Protein AF-A0A1E7L361-F1 (afdb_monomer)

Radius of gyration: 30.12 Å; Cα contacts (8 Å, |Δi|>4): 78; chains: 1; bounding box: 61×19×91 Å

Organism: NCBI:txid518642

Sequence (105 aa):
MSRTDKTKPLWVRCAEHEHRAVHDHRRGPCDLPPRPPRKDTGTRCRWEYTWFGTRCCSGPNGRAAKKEWGEMNRARNRRDRYAARRAARRAALRAARSADREDID

Structure (mmCIF, N/CA/C/O backbone):
data_AF-A0A1E7L361-F1
#
_entry.id   AF-A0A1E7L361-F1
#
loop_
_atom_site.group_PDB
_atom_site.id
_atom_site.type_symbol
_atom_site.label_atom_id
_atom_site.label_alt_id
_atom_site.label_comp_id
_atom_site.label_asym_id
_atom_site.label_entity_id
_atom_site.label_seq_id
_atom_site.pdbx_PDB_ins_code
_atom_site.Cartn_x
_atom_site.Cartn_y
_atom_site.Cartn_z
_atom_site.occupancy
_atom_site.B_iso_or_equiv
_atom_site.auth_seq_id
_atom_site.auth_comp_id
_atom_site.auth_asym_id
_atom_site.auth_atom_id
_atom_site.pdbx_PDB_model_num
ATOM 1 N N . MET A 1 1 ? -2.186 2.640 1.670 1.00 52.19 1 MET A N 1
ATOM 2 C CA . MET A 1 1 ? -3.249 3.659 1.654 1.00 52.19 1 MET A CA 1
ATOM 3 C C . MET A 1 1 ? -2.994 4.625 0.514 1.00 52.19 1 MET A C 1
ATOM 5 O O . MET A 1 1 ? -1.860 5.090 0.336 1.00 52.19 1 MET A O 1
ATOM 9 N N . SER A 1 2 ? -4.015 4.870 -0.307 1.00 50.72 2 SER A N 1
ATOM 10 C CA . SER A 1 2 ? -4.063 6.084 -1.125 1.00 50.72 2 SER A CA 1
ATOM 11 C C . SER A 1 2 ? -4.098 7.316 -0.200 1.00 50.72 2 SER A C 1
ATOM 13 O O . SER A 1 2 ? -4.340 7.170 1.000 1.00 50.72 2 SER A O 1
ATOM 15 N N . ARG A 1 3 ? -3.816 8.528 -0.706 1.00 51.84 3 ARG A N 1
ATOM 16 C CA . ARG A 1 3 ? -4.019 9.748 0.108 1.00 51.84 3 ARG A CA 1
ATOM 17 C C . ARG A 1 3 ? -5.482 9.850 0.567 1.00 51.84 3 ARG A C 1
ATOM 19 O O . ARG A 1 3 ? -5.721 10.293 1.682 1.00 51.84 3 ARG A O 1
ATOM 26 N N . THR A 1 4 ? -6.409 9.342 -0.245 1.00 60.53 4 THR A N 1
ATOM 27 C CA . THR A 1 4 ? -7.857 9.348 -0.019 1.00 60.53 4 THR A CA 1
ATOM 28 C C . THR A 1 4 ? -8.304 8.388 1.085 1.00 60.53 4 THR A C 1
ATOM 30 O O . THR A 1 4 ? -9.186 8.723 1.864 1.00 60.53 4 THR A O 1
ATOM 33 N N . ASP A 1 5 ? -7.663 7.223 1.235 1.00 63.56 5 ASP A N 1
ATOM 34 C CA . ASP A 1 5 ? -8.065 6.258 2.274 1.00 63.56 5 ASP A CA 1
ATOM 35 C C . ASP A 1 5 ? -7.736 6.743 3.693 1.00 63.56 5 ASP A C 1
ATOM 37 O O . ASP A 1 5 ? -8.361 6.307 4.656 1.00 63.56 5 ASP A O 1
ATOM 41 N N . LYS A 1 6 ? -6.753 7.647 3.849 1.00 60.09 6 LYS A N 1
ATOM 42 C CA . LYS A 1 6 ? -6.365 8.186 5.168 1.00 60.09 6 LYS A CA 1
ATOM 43 C C . LYS A 1 6 ? -7.381 9.186 5.703 1.00 60.09 6 LYS A C 1
ATOM 45 O O . LYS A 1 6 ? -7.520 9.311 6.915 1.00 60.09 6 LYS A O 1
ATOM 50 N N . THR A 1 7 ? -8.086 9.867 4.809 1.00 72.38 7 THR A N 1
ATOM 51 C CA . THR A 1 7 ? -9.076 10.888 5.156 1.00 72.38 7 THR A CA 1
ATOM 52 C C . THR A 1 7 ? -10.493 10.330 5.253 1.00 72.38 7 THR A C 1
ATOM 54 O O . THR A 1 7 ? -11.403 11.068 5.614 1.00 72.38 7 THR A O 1
ATOM 57 N N . LYS A 1 8 ? -10.706 9.038 4.959 1.00 73.38 8 LYS A N 1
ATOM 58 C CA . LYS A 1 8 ? -12.019 8.403 5.112 1.00 73.38 8 LYS A CA 1
ATOM 59 C C . LYS A 1 8 ? -12.473 8.448 6.581 1.00 73.38 8 LYS A C 1
ATOM 61 O O . LYS A 1 8 ? -11.694 8.082 7.476 1.00 73.38 8 LYS A O 1
ATOM 66 N N . PRO A 1 9 ? -13.734 8.826 6.856 1.00 79.88 9 PRO A N 1
ATOM 67 C CA . PRO A 1 9 ? -14.320 8.683 8.184 1.00 79.88 9 PRO A CA 1
ATOM 68 C C . PRO A 1 9 ? -14.170 7.249 8.710 1.00 79.88 9 PRO A C 1
ATOM 70 O O . PRO A 1 9 ? -14.163 6.294 7.932 1.00 79.88 9 PRO A O 1
ATOM 73 N N . LEU A 1 10 ? -14.038 7.087 10.029 1.00 74.50 10 LEU A N 1
ATOM 74 C CA . LEU A 1 10 ? -13.827 5.777 10.660 1.00 74.50 10 LEU A CA 1
ATOM 75 C C . LEU A 1 10 ? -14.905 4.760 10.261 1.00 74.50 10 LEU A C 1
ATOM 77 O O . LEU A 1 10 ? -14.567 3.638 9.912 1.00 74.50 10 LEU A O 1
ATOM 81 N N . TRP A 1 11 ? -16.176 5.168 10.222 1.00 79.94 11 TRP A N 1
ATOM 82 C CA . TRP A 1 11 ? -17.281 4.285 9.839 1.00 79.94 11 TRP A CA 1
ATOM 83 C C . TRP A 1 11 ? -17.149 3.731 8.411 1.00 79.94 11 TRP A C 1
ATOM 85 O O . TRP A 1 11 ? -17.496 2.579 8.181 1.00 79.94 11 TRP A O 1
ATOM 95 N N . VAL A 1 12 ? -16.602 4.516 7.470 1.00 81.88 12 VAL A N 1
ATOM 96 C CA . VAL A 1 12 ? -16.330 4.056 6.096 1.00 81.88 12 VAL A CA 1
ATOM 97 C C . VAL A 1 12 ? -15.215 3.019 6.116 1.00 81.88 12 VAL A C 1
ATOM 99 O O . VAL A 1 12 ? -15.346 1.960 5.517 1.00 81.88 12 VAL A O 1
ATOM 102 N N . ARG A 1 13 ? -14.142 3.282 6.870 1.00 76.62 13 ARG A N 1
ATOM 103 C CA . ARG A 1 13 ? -13.021 2.341 7.012 1.00 76.62 13 ARG A CA 1
ATOM 104 C C . ARG A 1 13 ? -13.452 1.026 7.661 1.00 76.62 13 ARG A C 1
ATOM 106 O O . ARG A 1 13 ? -13.027 -0.025 7.208 1.00 76.62 13 ARG A O 1
ATOM 113 N N . CYS A 1 14 ? -14.304 1.081 8.680 1.00 77.81 14 CYS A N 1
ATOM 114 C CA . CYS A 1 14 ? -14.845 -0.111 9.328 1.00 77.81 14 CYS A CA 1
ATOM 115 C C . CYS A 1 14 ? -15.871 -0.860 8.461 1.00 77.81 14 CYS A C 1
ATOM 117 O O . CYS A 1 14 ? -16.084 -2.043 8.684 1.00 77.81 14 CYS A O 1
ATOM 119 N N . ALA A 1 15 ? -16.529 -0.199 7.504 1.00 80.50 15 ALA A N 1
ATOM 120 C CA . ALA A 1 15 ? -17.434 -0.861 6.562 1.00 80.50 15 ALA A CA 1
ATOM 121 C C . ALA A 1 15 ? -16.675 -1.543 5.413 1.00 80.50 15 ALA A C 1
ATOM 123 O O . ALA A 1 15 ? -17.062 -2.617 4.968 1.00 80.50 15 ALA A O 1
ATOM 124 N N . GLU A 1 16 ? -15.593 -0.924 4.934 1.00 78.19 16 GLU A N 1
ATOM 125 C CA . GLU A 1 16 ? -14.763 -1.453 3.843 1.00 78.19 16 GLU A CA 1
ATOM 126 C C . GLU A 1 16 ? -13.787 -2.548 4.302 1.00 78.19 16 GLU A C 1
ATOM 128 O O . GLU A 1 16 ? -13.227 -3.267 3.471 1.00 78.19 16 GLU A O 1
ATOM 133 N N . HIS A 1 17 ? -13.539 -2.662 5.608 1.00 72.75 17 HIS A N 1
ATOM 134 C CA . HIS A 1 17 ? -12.511 -3.534 6.161 1.00 72.75 17 HIS A CA 1
ATOM 135 C C . HIS A 1 17 ? -12.927 -4.172 7.485 1.00 72.75 17 HIS A C 1
ATOM 137 O O . HIS A 1 17 ? -13.841 -3.711 8.164 1.00 72.75 17 HIS A O 1
ATOM 143 N N . GLU A 1 18 ? -12.179 -5.194 7.899 1.00 71.44 18 GLU A N 1
ATOM 144 C CA . GLU A 1 18 ? -12.330 -5.795 9.220 1.00 71.44 18 GLU A CA 1
ATOM 145 C C . GLU A 1 18 ? -12.068 -4.763 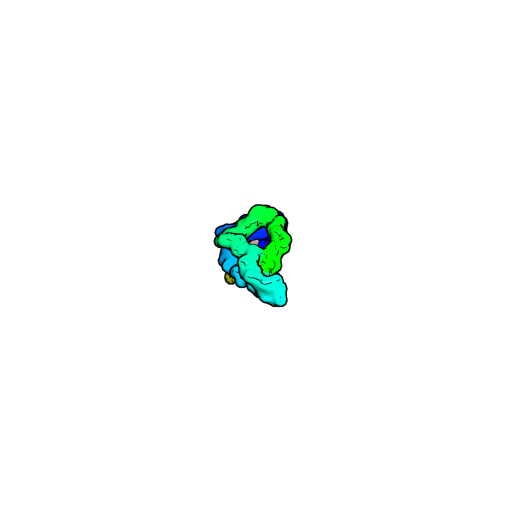10.322 1.00 71.44 18 GLU A C 1
ATOM 147 O O . GLU A 1 18 ? -10.994 -4.160 10.433 1.00 71.44 18 GLU A O 1
ATOM 152 N N . HIS A 1 19 ? -13.097 -4.558 11.132 1.00 79.25 19 HIS A N 1
ATOM 153 C CA . HIS A 1 19 ? -13.081 -3.738 12.326 1.00 79.25 19 HIS A CA 1
ATOM 154 C C . HIS A 1 19 ? -13.087 -4.643 13.554 1.00 79.25 19 HIS A C 1
ATOM 156 O O . HIS A 1 19 ? -13.614 -5.754 13.517 1.00 79.25 19 HIS A O 1
ATOM 162 N N . ARG A 1 20 ? -12.528 -4.156 14.662 1.00 85.31 20 ARG A N 1
ATOM 163 C CA . ARG A 1 20 ? -12.567 -4.864 15.943 1.00 85.31 20 ARG A CA 1
ATOM 164 C C . ARG A 1 20 ? -13.216 -4.018 17.026 1.00 85.31 20 ARG A C 1
ATOM 166 O O . ARG A 1 20 ? -13.049 -2.797 17.069 1.00 85.31 20 ARG A O 1
ATOM 173 N N . ALA A 1 21 ? -13.934 -4.687 17.915 1.00 89.62 21 ALA A N 1
ATOM 174 C CA . ALA A 1 21 ? -14.432 -4.088 19.138 1.00 89.62 21 ALA A CA 1
ATOM 175 C C . ALA A 1 21 ? -13.273 -3.897 20.126 1.00 89.62 21 ALA A C 1
ATOM 177 O O . ALA A 1 21 ? -12.481 -4.813 20.352 1.00 89.62 21 ALA A O 1
ATOM 178 N N . VAL A 1 22 ? -13.166 -2.704 20.708 1.00 88.56 22 VAL A N 1
ATOM 179 C CA . VAL A 1 22 ? -12.224 -2.399 21.788 1.00 88.56 22 VAL A CA 1
ATOM 180 C C . VAL A 1 22 ? -13.014 -1.978 23.008 1.00 88.56 22 VAL A C 1
ATOM 182 O O . VAL A 1 22 ? -13.782 -1.018 22.964 1.00 88.56 22 VAL A O 1
ATOM 185 N N . HIS A 1 23 ? -12.814 -2.715 24.093 1.00 92.81 23 HIS A N 1
ATOM 18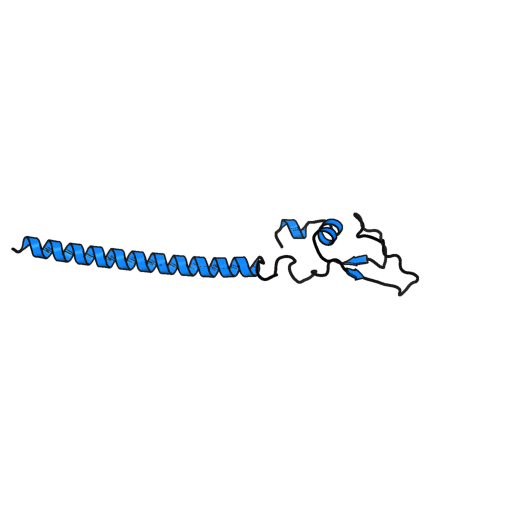6 C CA . HIS A 1 23 ? -13.586 -2.590 25.318 1.00 92.81 23 HIS A CA 1
ATOM 187 C C . HIS A 1 23 ? -12.765 -1.916 26.417 1.00 92.81 23 HIS A C 1
ATOM 189 O O . HIS A 1 23 ? -11.634 -2.317 26.686 1.00 92.81 23 HIS A O 1
ATOM 195 N N . ASP A 1 24 ? -13.357 -0.919 27.076 1.00 91.25 24 ASP A N 1
ATOM 196 C CA . ASP A 1 24 ? -12.827 -0.317 28.301 1.00 91.25 24 ASP A CA 1
ATOM 197 C C . ASP A 1 24 ? -13.917 -0.316 29.379 1.00 91.25 24 ASP A C 1
ATOM 199 O O . ASP A 1 24 ? -14.765 0.573 29.444 1.00 91.25 24 ASP A O 1
ATOM 203 N N . HIS A 1 25 ? -13.894 -1.352 30.222 1.00 95.25 25 HIS A N 1
ATOM 204 C CA . HIS A 1 25 ? -14.877 -1.573 31.290 1.00 95.25 25 HIS A CA 1
ATOM 205 C C . HIS A 1 25 ? -14.394 -1.088 32.661 1.00 95.25 25 HIS A C 1
ATOM 207 O O . HIS A 1 25 ? -15.027 -1.363 33.678 1.00 95.25 25 HIS A O 1
ATOM 213 N N . ARG A 1 26 ? -13.283 -0.338 32.724 1.00 93.06 26 ARG A N 1
ATOM 214 C CA . ARG A 1 26 ? -12.687 0.088 34.005 1.00 93.06 26 ARG A CA 1
ATOM 215 C C . ARG A 1 26 ? -13.638 0.902 34.883 1.00 93.06 26 ARG A C 1
ATOM 217 O O . ARG A 1 26 ? -13.422 0.989 36.084 1.00 93.06 26 ARG A O 1
ATOM 224 N N . ARG A 1 27 ? -14.656 1.541 34.295 1.00 88.00 27 ARG A N 1
ATOM 225 C CA . ARG A 1 27 ? -15.606 2.410 35.009 1.00 88.00 27 ARG A CA 1
ATOM 226 C C . ARG A 1 27 ? -17.074 2.042 34.779 1.00 88.00 27 ARG A C 1
ATOM 228 O O . ARG A 1 27 ? -17.914 2.935 34.721 1.00 88.00 27 ARG A O 1
ATOM 235 N N . GLY A 1 28 ? -17.405 0.767 34.585 1.00 89.62 28 GLY A N 1
ATOM 236 C CA . GLY A 1 28 ? -18.799 0.312 34.501 1.00 89.62 28 GLY A CA 1
ATOM 237 C C . GLY A 1 28 ? -19.115 -0.510 33.250 1.00 89.62 28 GLY A C 1
ATOM 238 O O . GLY A 1 28 ? -18.198 -1.049 32.629 1.00 89.62 28 GLY A O 1
ATOM 239 N N . PRO A 1 29 ? -20.407 -0.632 32.890 1.00 92.75 29 PRO A N 1
ATOM 240 C CA . PRO A 1 29 ? -20.853 -1.559 31.858 1.00 92.75 29 PRO A CA 1
ATOM 241 C C . PRO A 1 29 ? -20.396 -1.133 30.462 1.00 92.75 29 PRO A C 1
ATOM 243 O O . PRO A 1 29 ? -20.047 0.029 30.228 1.00 92.75 29 PRO A O 1
ATOM 246 N N . CYS A 1 30 ? -20.423 -2.093 29.538 1.00 93.94 30 CYS A N 1
ATOM 247 C CA . CYS A 1 30 ? -20.085 -1.863 28.143 1.00 93.94 30 CYS A CA 1
ATOM 248 C C . CYS A 1 30 ? -21.042 -0.843 27.518 1.00 93.94 30 CYS A C 1
ATOM 250 O O . CYS A 1 30 ? -22.258 -1.014 27.545 1.00 93.94 30 CYS A O 1
ATOM 252 N N . ASP A 1 31 ? -20.469 0.199 26.931 1.00 93.44 31 ASP A N 1
ATOM 253 C CA . ASP A 1 31 ? -21.163 1.258 26.201 1.00 93.44 31 ASP A CA 1
ATOM 254 C C . ASP A 1 31 ? -20.862 1.195 24.693 1.00 93.44 31 ASP A C 1
ATOM 256 O O . ASP A 1 31 ? -21.023 2.185 23.983 1.00 93.44 31 ASP A O 1
ATOM 260 N N . LEU A 1 32 ? -20.410 0.035 24.191 1.00 93.06 32 LEU A N 1
ATOM 261 C CA . LEU A 1 32 ? -20.071 -0.142 22.781 1.00 93.06 32 LEU A CA 1
ATOM 262 C C . LEU A 1 32 ? -21.342 -0.112 21.916 1.00 93.06 32 LEU A C 1
ATOM 264 O O . LEU A 1 32 ? -22.220 -0.959 22.097 1.00 93.06 32 LEU A O 1
ATOM 268 N N . PRO A 1 33 ? -21.434 0.780 20.915 1.00 90.12 33 PRO A N 1
ATOM 269 C CA . PRO A 1 33 ? -22.540 0.756 19.967 1.00 90.12 33 PRO A CA 1
ATOM 270 C C . PRO A 1 33 ? -22.528 -0.537 19.132 1.00 90.12 33 PRO A C 1
ATOM 272 O O . PRO A 1 33 ? -21.450 -1.008 18.772 1.00 90.12 33 PRO A O 1
ATOM 275 N N . PRO A 1 34 ? -23.686 -1.070 18.703 1.00 88.94 34 PRO A N 1
ATOM 276 C CA . PRO A 1 34 ? -23.752 -2.325 17.942 1.00 88.94 34 PRO A CA 1
ATOM 277 C C . PRO A 1 34 ? -23.068 -2.254 16.567 1.00 88.94 34 PRO A C 1
ATOM 279 O O . PRO A 1 34 ? -22.780 -3.284 15.965 1.00 88.94 34 PRO A O 1
ATOM 282 N N . ARG A 1 35 ? -22.824 -1.044 16.044 1.00 87.44 35 ARG A N 1
ATOM 283 C CA . ARG A 1 35 ? -22.102 -0.792 14.789 1.00 87.44 35 ARG A CA 1
ATOM 284 C C . ARG A 1 35 ? -21.203 0.442 14.919 1.00 87.44 35 ARG A C 1
ATOM 286 O O . ARG A 1 35 ? -21.524 1.323 15.719 1.00 87.44 35 ARG A O 1
ATOM 293 N N . PRO A 1 36 ? -20.137 0.559 14.105 1.00 87.25 36 PRO A N 1
ATOM 294 C CA . PRO A 1 36 ? -19.296 1.752 14.043 1.00 87.25 36 PRO A CA 1
ATOM 295 C C . PRO A 1 36 ? -20.131 3.023 13.818 1.00 87.25 36 PRO A C 1
ATOM 297 O O . PRO A 1 36 ? -20.781 3.150 12.774 1.00 87.25 36 PRO A O 1
ATOM 300 N N . PRO A 1 37 ? -20.150 3.967 14.774 1.00 84.38 37 PRO A N 1
ATOM 301 C CA . PRO A 1 37 ? -20.974 5.157 14.652 1.00 84.38 37 PRO A CA 1
ATOM 302 C C . PRO A 1 37 ? -20.390 6.120 13.611 1.00 84.38 37 PRO A C 1
ATOM 304 O O . PRO A 1 37 ? -19.181 6.189 13.386 1.00 84.38 37 PRO A O 1
ATOM 307 N N . ARG A 1 38 ? -21.264 6.899 12.962 1.00 85.69 38 ARG A N 1
ATOM 308 C CA . ARG A 1 38 ? -20.854 7.910 11.966 1.00 85.69 38 ARG A CA 1
ATOM 309 C C . ARG A 1 38 ? -20.109 9.098 12.578 1.00 85.69 38 ARG A C 1
ATOM 311 O O . ARG A 1 38 ? -19.362 9.770 11.871 1.00 85.69 38 ARG A O 1
ATO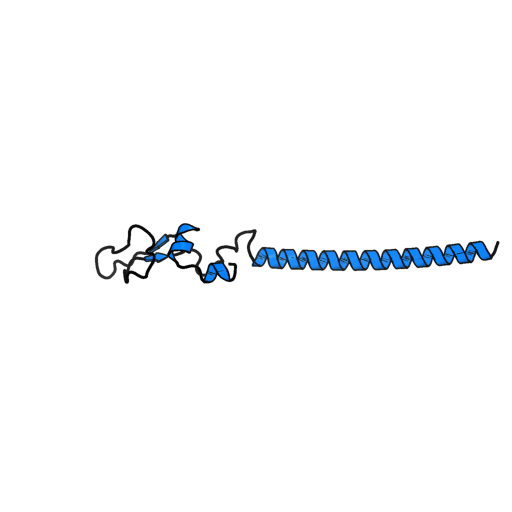M 318 N N . LYS A 1 39 ? -20.350 9.362 13.860 1.00 81.69 39 LYS A N 1
ATOM 319 C CA . LYS A 1 39 ? -19.772 10.444 14.662 1.00 81.69 39 LYS A CA 1
ATOM 320 C C . LYS A 1 39 ? -19.164 9.841 15.925 1.00 81.69 39 LYS A C 1
ATOM 322 O O . LYS A 1 39 ? -19.534 8.731 16.297 1.00 81.69 39 LYS A O 1
ATOM 327 N N . ASP A 1 40 ? -18.257 10.572 16.560 1.00 78.31 40 ASP A N 1
ATOM 328 C CA . ASP A 1 40 ? -17.761 10.189 17.880 1.00 78.31 40 ASP A CA 1
ATOM 329 C C . ASP A 1 40 ? -18.919 10.213 18.888 1.00 78.31 40 ASP A C 1
ATOM 331 O O . ASP A 1 40 ? -19.697 11.169 18.928 1.00 78.31 40 ASP A O 1
ATOM 335 N N . THR A 1 41 ? -19.069 9.125 19.636 1.00 82.81 41 THR A N 1
ATOM 336 C CA . THR A 1 41 ? -20.123 8.931 20.635 1.00 82.81 41 THR A CA 1
ATOM 337 C C . THR A 1 41 ? -19.640 9.230 22.050 1.00 82.81 41 THR A C 1
ATOM 339 O O . THR A 1 41 ? -20.456 9.220 22.966 1.00 82.81 41 THR A O 1
ATOM 342 N N . GLY A 1 42 ? -18.338 9.472 22.255 1.00 82.94 42 GLY A N 1
ATOM 343 C CA . GLY A 1 42 ? -17.760 9.639 23.592 1.00 82.94 42 GLY A CA 1
ATOM 344 C C . GLY A 1 42 ? -17.847 8.378 24.461 1.00 82.94 42 GLY A C 1
ATOM 345 O O . GLY A 1 42 ? -17.691 8.455 25.678 1.00 82.94 42 GLY A O 1
ATOM 346 N N . THR A 1 43 ? -18.115 7.218 23.853 1.00 88.44 43 THR A N 1
ATOM 347 C CA . THR A 1 43 ? -18.186 5.924 24.540 1.00 88.44 43 THR A CA 1
ATOM 348 C C . THR A 1 43 ? -16.781 5.418 24.839 1.00 88.44 43 THR A C 1
ATOM 350 O O . THR A 1 43 ? -15.839 5.639 24.075 1.00 88.44 43 THR A O 1
ATOM 353 N N . ARG A 1 44 ? -16.620 4.719 25.961 1.00 90.31 44 ARG A N 1
ATOM 354 C CA . ARG A 1 44 ? -15.312 4.188 26.376 1.00 90.31 44 ARG A CA 1
ATOM 355 C C . ARG A 1 44 ? -14.930 2.988 25.528 1.00 90.31 44 ARG A C 1
ATOM 357 O O . ARG A 1 44 ? -13.798 2.883 25.049 1.00 90.31 44 ARG A O 1
ATOM 364 N N . CYS A 1 45 ? -15.900 2.112 25.302 1.00 91.69 45 CYS A N 1
ATOM 365 C CA . CYS A 1 45 ? -15.790 1.067 24.311 1.00 91.69 45 CYS A CA 1
ATOM 366 C C . CYS A 1 45 ? -16.004 1.680 22.927 1.00 91.69 45 CYS A C 1
ATOM 368 O O . CYS A 1 45 ? -16.934 2.458 22.698 1.00 91.69 45 CYS A O 1
ATOM 370 N N . ARG A 1 46 ? -15.133 1.329 21.987 1.00 87.75 46 ARG A N 1
ATOM 371 C CA . ARG A 1 46 ? -15.134 1.901 20.642 1.00 87.75 46 ARG A CA 1
ATOM 372 C C . ARG A 1 46 ? -14.815 0.847 19.601 1.00 87.75 46 ARG A C 1
ATOM 374 O O . ARG A 1 46 ? -14.164 -0.158 19.875 1.00 87.75 46 ARG A O 1
ATOM 381 N N . TRP A 1 47 ? -15.232 1.127 18.379 1.00 86.75 47 TRP A N 1
ATOM 382 C CA . TRP A 1 47 ? -14.780 0.382 17.218 1.00 86.75 47 TRP A CA 1
ATOM 383 C C . TRP A 1 47 ? -13.414 0.904 16.793 1.00 86.75 47 TRP A C 1
ATOM 385 O O . TRP A 1 47 ? -13.250 2.100 16.556 1.00 86.75 47 TRP A O 1
ATOM 395 N N . GLU A 1 48 ? -12.438 0.012 16.679 1.00 79.25 48 GLU A N 1
ATOM 396 C CA . GLU A 1 48 ? -11.150 0.333 16.080 1.00 79.25 48 GLU A CA 1
ATOM 397 C C . GLU A 1 48 ? -11.004 -0.344 14.730 1.00 79.25 48 GLU A C 1
ATOM 399 O O . GLU A 1 48 ? -11.428 -1.479 14.506 1.00 79.25 48 GLU A O 1
ATOM 404 N N . TYR A 1 49 ? -10.325 0.363 13.838 1.00 73.94 49 TYR A N 1
ATOM 405 C CA . TYR A 1 49 ? -9.819 -0.234 12.625 1.00 73.94 49 TYR A CA 1
ATOM 406 C C . TYR A 1 49 ? -8.446 -0.854 12.908 1.00 73.94 49 TYR A C 1
ATOM 408 O O . TYR A 1 49 ? -7.505 -0.144 13.267 1.00 73.94 49 TYR A O 1
ATOM 416 N N . THR A 1 50 ? -8.330 -2.171 12.739 1.00 65.06 50 THR A N 1
ATOM 417 C CA . THR A 1 50 ? -7.192 -3.004 13.177 1.00 65.06 50 THR A CA 1
ATOM 418 C C . THR A 1 50 ? -5.866 -2.677 12.482 1.00 65.06 50 THR A C 1
ATOM 420 O O . THR A 1 50 ? -4.803 -3.088 12.931 1.00 65.06 50 THR A O 1
ATOM 423 N N . TRP A 1 51 ? -5.908 -1.892 11.405 1.00 62.81 51 TRP A N 1
ATOM 424 C CA . TRP A 1 51 ? -4.746 -1.500 10.606 1.00 62.81 51 TRP A CA 1
ATOM 425 C C . TRP A 1 51 ? -4.269 -0.066 10.906 1.00 62.81 51 TRP A C 1
ATOM 427 O O . TRP A 1 51 ? -3.792 0.648 10.020 1.00 62.81 51 TRP A O 1
ATOM 437 N N . PHE A 1 52 ? -4.389 0.408 12.147 1.00 49.09 52 PHE A N 1
ATOM 438 C CA . PHE A 1 52 ? -3.609 1.572 12.573 1.00 49.09 52 PHE A CA 1
ATOM 439 C C . PHE A 1 52 ? -2.136 1.155 12.710 1.00 49.09 52 PHE A C 1
ATOM 441 O O . PHE A 1 52 ? -1.767 0.432 13.625 1.00 49.09 52 PHE A O 1
ATOM 448 N N . GLY A 1 53 ? -1.300 1.582 11.759 1.00 48.66 53 GLY A N 1
ATOM 449 C CA . GLY A 1 53 ? 0.147 1.310 11.731 1.00 48.66 53 GLY A CA 1
ATOM 450 C C . GLY A 1 53 ? 0.589 0.422 10.566 1.00 48.66 53 GLY A C 1
ATOM 451 O O . GLY A 1 53 ? 1.606 0.699 9.931 1.00 48.66 53 GLY A O 1
ATOM 452 N N . THR A 1 54 ? -0.229 -0.550 10.173 1.00 50.19 54 THR A N 1
ATOM 453 C CA . THR A 1 54 ? -0.011 -1.344 8.956 1.00 50.19 54 THR A CA 1
ATOM 454 C C . THR A 1 54 ? -0.915 -0.766 7.876 1.00 50.19 54 THR A C 1
ATOM 456 O O . THR A 1 54 ? -2.099 -0.560 8.092 1.00 50.19 54 THR A O 1
ATOM 459 N N . ARG A 1 55 ? -0.407 -0.401 6.696 1.00 48.50 55 ARG A N 1
ATOM 460 C CA . ARG A 1 55 ? -1.260 0.244 5.677 1.00 48.50 55 ARG A CA 1
ATOM 461 C C . ARG A 1 55 ? -2.326 -0.787 5.270 1.00 48.50 55 ARG A C 1
ATOM 463 O O . ARG A 1 55 ? -1.986 -1.860 4.794 1.00 48.50 55 ARG A O 1
ATOM 470 N N . CYS A 1 56 ? -3.600 -0.436 5.391 1.00 49.50 56 CYS A N 1
ATOM 471 C CA . CYS A 1 56 ? -4.739 -1.152 4.795 1.00 49.50 56 CYS A CA 1
ATOM 472 C C . CYS A 1 56 ? -4.422 -1.739 3.391 1.00 49.50 56 CYS A C 1
ATOM 474 O O . CYS A 1 56 ? -4.715 -2.881 3.074 1.00 49.50 56 CYS A O 1
ATOM 476 N N . CYS A 1 57 ? -3.704 -0.968 2.567 1.00 51.31 57 CYS A N 1
ATOM 477 C CA . CYS A 1 57 ? -3.148 -1.395 1.279 1.00 51.31 57 CYS A CA 1
ATOM 478 C C . CYS A 1 57 ? -1.619 -1.613 1.364 1.00 51.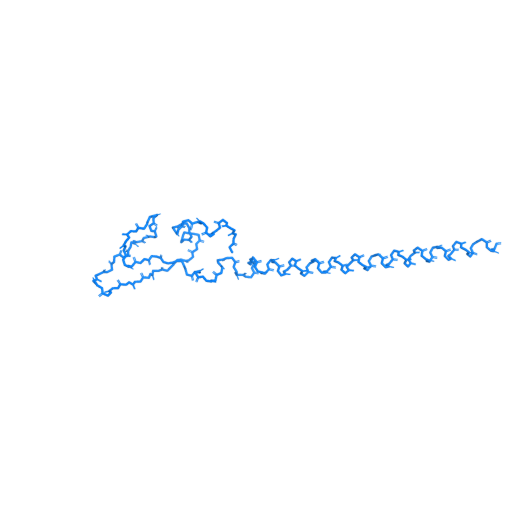31 57 CYS A C 1
ATOM 480 O O . CYS A 1 57 ? -0.861 -0.960 0.643 1.00 51.31 57 CYS A O 1
ATOM 482 N N . SER A 1 58 ? -1.146 -2.420 2.313 1.00 48.16 58 SER A N 1
ATOM 483 C CA . SER A 1 58 ? 0.205 -3.023 2.365 1.00 48.16 58 SER A CA 1
ATOM 484 C C . SER A 1 58 ? 0.178 -4.548 2.412 1.00 48.16 58 SER A C 1
ATOM 486 O O . SER A 1 58 ? 1.208 -5.154 2.670 1.00 48.16 58 SER A O 1
ATOM 488 N N . GLY A 1 59 ? -0.950 -5.169 2.049 1.00 49.16 59 GLY A N 1
ATOM 489 C CA . GLY A 1 59 ? -0.911 -6.538 1.536 1.00 49.16 59 GLY A CA 1
ATOM 490 C C . GLY A 1 59 ? 0.016 -6.656 0.309 1.00 49.16 59 GLY A C 1
ATOM 491 O O . GLY A 1 59 ? 0.553 -5.641 -0.152 1.00 49.16 59 GLY A O 1
ATOM 492 N N . PRO A 1 60 ? 0.162 -7.855 -0.278 1.00 51.88 60 PRO A N 1
ATOM 493 C CA . PRO A 1 60 ? 1.076 -8.124 -1.399 1.00 51.88 60 PRO A CA 1
ATOM 494 C C . PRO A 1 60 ? 0.967 -7.132 -2.577 1.00 51.88 60 PRO A C 1
ATOM 496 O O . PRO A 1 60 ? 1.930 -6.903 -3.296 1.00 51.88 60 PRO A O 1
ATOM 499 N N . ASN A 1 61 ? -0.184 -6.462 -2.725 1.00 54.50 61 ASN A N 1
ATOM 500 C CA . ASN A 1 61 ? -0.472 -5.457 -3.757 1.00 54.50 61 ASN A CA 1
ATOM 501 C C . ASN A 1 61 ? -0.459 -3.999 -3.261 1.00 54.50 61 ASN A C 1
ATOM 503 O O . ASN A 1 61 ? -1.081 -3.102 -3.843 1.00 54.50 61 ASN A O 1
ATOM 507 N N . GLY A 1 62 ? 0.213 -3.743 -2.146 1.00 64.56 62 GLY A N 1
ATOM 508 C CA . GLY A 1 62 ? 0.227 -2.448 -1.497 1.00 64.56 62 GLY A CA 1
ATOM 509 C C . GLY A 1 62 ? 1.067 -1.367 -2.169 1.00 64.56 62 GLY A C 1
ATOM 510 O O . GLY A 1 62 ? 1.804 -1.611 -3.115 1.00 64.56 62 GLY A O 1
ATOM 511 N N . ARG A 1 63 ? 1.011 -0.133 -1.642 1.00 66.81 63 ARG A N 1
ATOM 512 C CA . ARG A 1 63 ? 1.787 1.005 -2.196 1.00 66.81 63 ARG A CA 1
ATOM 513 C C . ARG A 1 63 ? 3.301 0.751 -2.169 1.00 66.81 63 ARG A C 1
ATOM 515 O O . ARG A 1 63 ? 3.987 1.202 -3.076 1.00 66.81 63 ARG A O 1
ATOM 522 N N . ALA A 1 64 ? 3.807 0.086 -1.127 1.00 62.88 64 ALA A N 1
ATOM 523 C CA . ALA A 1 64 ? 5.225 -0.268 -1.027 1.00 62.88 64 ALA A CA 1
ATOM 524 C C . ALA A 1 64 ? 5.614 -1.266 -2.126 1.00 62.88 64 ALA A C 1
ATOM 526 O O . ALA A 1 64 ? 6.447 -0.927 -2.957 1.00 62.88 64 ALA A O 1
ATOM 527 N N . ALA A 1 65 ? 4.905 -2.397 -2.204 1.00 69.56 65 ALA A N 1
ATOM 528 C CA . ALA A 1 65 ? 5.105 -3.411 -3.237 1.00 69.56 65 ALA A CA 1
ATOM 529 C C . ALA A 1 65 ? 4.982 -2.827 -4.655 1.00 69.56 65 ALA A C 1
ATOM 531 O O . ALA A 1 65 ? 5.856 -3.025 -5.486 1.00 69.56 65 ALA A O 1
ATOM 532 N N . LYS A 1 66 ? 3.967 -1.996 -4.929 1.00 76.81 66 LYS A N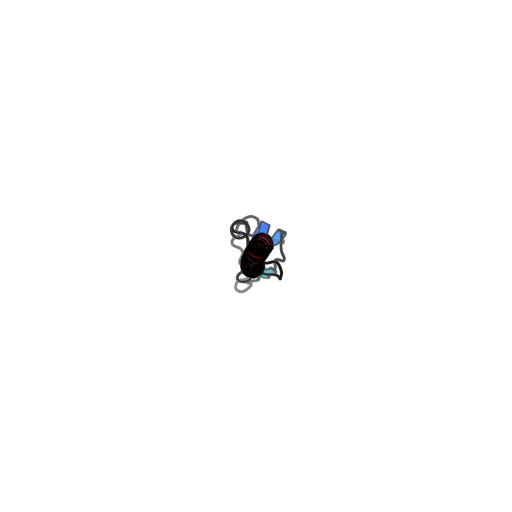 1
ATOM 533 C CA . LYS A 1 66 ? 3.818 -1.311 -6.228 1.00 76.81 66 LYS A CA 1
ATOM 534 C C . LYS A 1 66 ? 4.959 -0.336 -6.532 1.00 76.81 66 LYS A C 1
ATOM 536 O O . LYS A 1 66 ? 5.344 -0.194 -7.691 1.00 76.81 66 LYS A O 1
ATOM 541 N N . LYS A 1 67 ? 5.483 0.367 -5.520 1.00 79.62 67 LYS A N 1
ATOM 542 C CA . LYS A 1 67 ? 6.623 1.281 -5.687 1.00 79.62 67 LYS A CA 1
ATOM 543 C C . LYS A 1 67 ? 7.881 0.494 -6.049 1.00 79.62 67 LYS A C 1
ATOM 545 O O . LYS A 1 67 ? 8.522 0.841 -7.037 1.00 79.62 67 LYS A O 1
ATOM 550 N N . GLU A 1 68 ? 8.170 -0.558 -5.294 1.00 78.69 68 GLU A N 1
ATOM 551 C CA . GLU A 1 68 ? 9.302 -1.461 -5.505 1.00 78.69 68 GLU A CA 1
ATOM 552 C C . GLU A 1 68 ? 9.227 -2.135 -6.880 1.00 78.69 68 GLU A C 1
ATOM 554 O O . GLU A 1 68 ? 10.153 -2.028 -7.681 1.00 78.69 68 GLU A O 1
ATOM 559 N N . TRP A 1 69 ? 8.071 -2.702 -7.230 1.00 82.31 69 TRP A N 1
ATOM 560 C CA . TRP A 1 69 ? 7.843 -3.299 -8.547 1.00 82.31 69 TRP A CA 1
ATOM 561 C C . TRP A 1 69 ? 8.004 -2.270 -9.676 1.00 82.31 69 TRP A C 1
ATOM 563 O O . TRP A 1 69 ? 8.602 -2.537 -10.720 1.00 82.31 69 TRP A O 1
ATOM 573 N N . GLY A 1 70 ? 7.542 -1.036 -9.449 1.00 89.25 70 GLY A N 1
ATOM 574 C CA . GLY A 1 70 ? 7.772 0.085 -10.355 1.00 89.25 70 GLY A CA 1
ATOM 575 C C . GLY A 1 70 ? 9.255 0.444 -10.513 1.00 89.25 70 GLY A C 1
ATOM 576 O O . GLY A 1 70 ? 9.694 0.762 -11.617 1.00 89.25 70 GLY A O 1
ATOM 577 N N . GLU A 1 71 ? 10.045 0.391 -9.442 1.00 92.69 71 GLU A N 1
ATOM 578 C CA . GLU A 1 71 ? 11.496 0.615 -9.480 1.00 92.69 71 GLU A CA 1
ATOM 579 C C . GLU A 1 71 ? 12.222 -0.493 -10.244 1.00 92.69 71 GLU A C 1
ATOM 581 O O . GLU A 1 71 ? 13.025 -0.183 -11.132 1.00 92.69 71 GLU A O 1
ATOM 586 N N . MET A 1 72 ? 11.869 -1.754 -9.990 1.00 92.25 72 MET A N 1
ATOM 587 C CA . MET A 1 72 ? 12.388 -2.915 -10.715 1.00 92.25 72 MET A CA 1
ATOM 588 C C . MET A 1 72 ? 12.099 -2.815 -12.216 1.00 92.25 72 MET A C 1
ATOM 590 O O . MET A 1 72 ? 13.010 -2.954 -13.037 1.00 92.25 72 MET A O 1
ATOM 594 N N . ASN A 1 73 ? 10.865 -2.470 -12.593 1.00 95.94 73 ASN A N 1
ATOM 595 C CA . ASN A 1 73 ? 10.496 -2.265 -13.993 1.00 95.94 73 ASN A CA 1
ATOM 596 C C . ASN A 1 73 ? 11.268 -1.120 -14.640 1.00 95.94 73 ASN A C 1
ATOM 598 O O . ASN A 1 73 ? 11.776 -1.269 -15.748 1.00 95.94 73 ASN A O 1
ATOM 602 N N . ARG A 1 74 ? 11.407 0.022 -13.956 1.00 95.94 74 ARG A N 1
ATOM 603 C CA . ARG A 1 74 ? 12.205 1.142 -14.478 1.00 95.94 74 ARG A CA 1
ATOM 604 C C . ARG A 1 74 ? 13.664 0.733 -14.680 1.00 95.94 74 ARG A C 1
ATOM 606 O O . ARG A 1 74 ? 14.267 1.132 -15.675 1.00 95.94 74 ARG A O 1
ATOM 613 N N . ALA A 1 75 ? 14.232 -0.061 -13.774 1.00 97.31 75 ALA A N 1
ATOM 614 C CA . ALA A 1 75 ? 15.588 -0.582 -13.908 1.00 97.31 75 ALA A CA 1
ATOM 615 C C . ALA A 1 75 ? 15.723 -1.565 -15.082 1.00 97.31 75 ALA A C 1
ATOM 617 O O . ALA A 1 75 ? 16.688 -1.465 -15.841 1.00 97.31 75 ALA A O 1
ATOM 618 N N . ARG A 1 76 ? 14.753 -2.468 -15.280 1.00 96.75 76 ARG A N 1
ATOM 619 C CA . ARG A 1 76 ? 14.688 -3.356 -16.454 1.00 96.75 76 ARG A CA 1
ATOM 620 C C . ARG A 1 76 ? 14.604 -2.551 -17.752 1.00 96.75 76 ARG A C 1
ATOM 622 O O . ARG A 1 76 ? 15.515 -2.629 -18.564 1.00 96.75 76 ARG A O 1
ATOM 629 N N . ASN A 1 77 ? 13.643 -1.638 -17.859 1.00 97.38 77 ASN A N 1
ATOM 630 C CA . ASN A 1 77 ? 13.465 -0.803 -19.049 1.00 97.38 77 ASN A CA 1
ATOM 631 C C . ASN A 1 77 ? 14.697 0.077 -19.348 1.00 97.38 77 ASN A C 1
ATOM 633 O O . ASN A 1 77 ? 14.965 0.420 -20.498 1.00 97.38 77 ASN A O 1
ATOM 637 N N . ARG A 1 78 ? 15.463 0.494 -18.327 1.00 97.00 78 ARG A N 1
ATOM 638 C CA . ARG A 1 78 ? 16.761 1.161 -18.536 1.00 97.00 78 ARG A CA 1
ATOM 639 C C . ARG A 1 78 ? 17.784 0.214 -19.165 1.00 97.00 78 ARG A C 1
ATOM 641 O O . ARG A 1 78 ? 18.431 0.614 -20.130 1.00 97.00 78 ARG A O 1
ATOM 648 N N . ARG A 1 79 ? 17.921 -1.010 -18.646 1.00 96.94 79 ARG A N 1
ATOM 649 C CA . ARG A 1 79 ? 18.831 -2.031 -19.195 1.00 96.94 79 ARG A CA 1
ATOM 650 C C . ARG A 1 79 ? 18.493 -2.352 -20.648 1.00 96.94 79 ARG A C 1
ATOM 652 O O . ARG A 1 79 ? 19.392 -2.293 -21.483 1.00 96.94 79 ARG A O 1
ATOM 659 N N . ASP A 1 80 ? 17.216 -2.557 -20.953 1.00 97.50 80 ASP A N 1
ATOM 660 C CA . ASP A 1 80 ? 16.753 -2.889 -22.305 1.00 97.50 80 ASP A CA 1
ATOM 661 C C . ASP A 1 80 ? 17.068 -1.763 -23.294 1.00 97.50 80 ASP A C 1
ATOM 663 O O . ASP A 1 80 ? 17.649 -2.000 -24.352 1.00 97.50 80 ASP A O 1
ATOM 667 N N . ARG A 1 81 ? 16.806 -0.504 -22.914 1.00 97.56 81 ARG A N 1
ATOM 668 C CA . ARG A 1 81 ? 17.168 0.658 -23.743 1.00 97.56 81 ARG A CA 1
ATOM 669 C C . ARG A 1 81 ? 18.669 0.748 -24.001 1.00 97.56 81 ARG A C 1
ATOM 671 O O . ARG A 1 81 ? 19.076 1.068 -25.117 1.00 97.56 81 A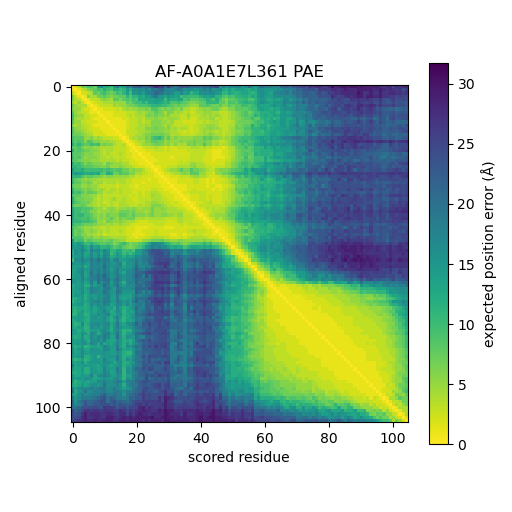RG A O 1
ATOM 678 N N . TYR A 1 82 ? 19.509 0.482 -23.001 1.00 97.50 82 TYR A N 1
ATOM 679 C CA . TYR A 1 82 ? 20.958 0.479 -23.204 1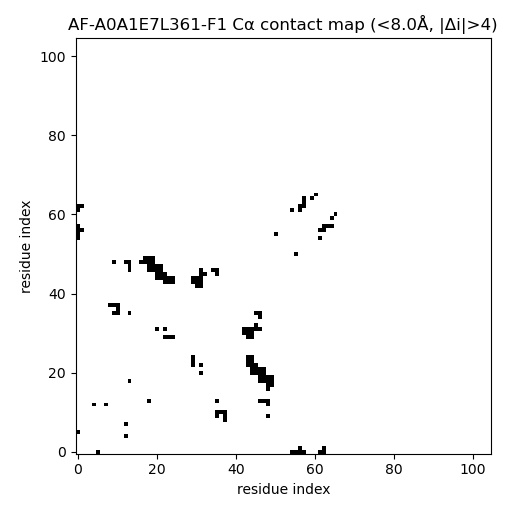.00 97.50 82 TYR A CA 1
ATOM 680 C C . TYR A 1 82 ? 21.416 -0.677 -24.094 1.00 97.50 82 TYR A C 1
ATOM 682 O O . TYR A 1 82 ? 22.266 -0.465 -24.959 1.00 97.50 82 TYR A O 1
ATOM 690 N N . ALA A 1 83 ? 20.847 -1.871 -23.926 1.00 97.62 83 ALA A N 1
ATOM 691 C CA . ALA A 1 83 ? 21.140 -3.021 -24.773 1.00 97.62 83 ALA A CA 1
ATOM 692 C C . ALA A 1 83 ? 20.764 -2.741 -26.236 1.00 97.62 83 ALA A C 1
ATOM 694 O O . ALA A 1 83 ? 21.608 -2.909 -27.117 1.00 97.62 83 ALA A O 1
ATOM 695 N N . ALA A 1 84 ? 19.562 -2.211 -26.476 1.00 97.56 84 ALA A N 1
ATOM 696 C CA . ALA A 1 84 ? 19.091 -1.826 -27.803 1.00 97.56 84 ALA A CA 1
ATOM 697 C C . ALA A 1 84 ? 20.006 -0.777 -28.452 1.00 97.56 84 ALA A C 1
ATOM 699 O O . ALA A 1 84 ? 20.448 -0.955 -29.584 1.00 97.56 84 ALA A O 1
ATOM 700 N N . ARG A 1 85 ? 20.393 0.275 -27.714 1.00 97.69 85 ARG A N 1
ATOM 701 C CA . ARG A 1 85 ? 21.341 1.289 -28.214 1.00 97.69 85 ARG A CA 1
ATOM 702 C C . ARG A 1 85 ? 22.695 0.687 -28.587 1.00 97.69 85 ARG A C 1
ATOM 704 O O . ARG A 1 85 ? 23.258 1.046 -29.617 1.00 97.69 85 ARG A O 1
ATOM 711 N N . ARG A 1 86 ? 23.234 -0.228 -27.773 1.00 97.12 86 ARG A N 1
ATOM 712 C CA . ARG A 1 86 ? 24.498 -0.914 -28.094 1.00 97.12 86 ARG A CA 1
ATOM 713 C C . ARG A 1 86 ? 24.358 -1.829 -29.309 1.00 97.12 86 ARG A C 1
ATOM 715 O O . ARG A 1 86 ? 25.285 -1.903 -30.108 1.00 97.12 86 ARG A O 1
ATOM 722 N N . ALA A 1 87 ? 23.237 -2.532 -29.444 1.00 97.38 87 ALA A N 1
ATOM 723 C CA . ALA A 1 87 ? 22.960 -3.372 -30.604 1.00 97.38 87 ALA A CA 1
ATOM 724 C C . ALA A 1 87 ? 22.876 -2.533 -31.887 1.00 97.38 87 ALA A C 1
ATOM 726 O O . ALA A 1 87 ? 23.588 -2.835 -32.838 1.00 97.38 87 ALA A O 1
ATOM 727 N N . ALA A 1 88 ? 22.127 -1.426 -31.864 1.00 97.38 88 ALA A N 1
ATOM 728 C CA . ALA A 1 88 ? 22.014 -0.502 -32.991 1.00 97.38 88 ALA A CA 1
ATOM 729 C C . ALA A 1 88 ? 23.376 0.070 -33.414 1.00 97.38 88 ALA A C 1
ATOM 731 O O . ALA A 1 88 ? 23.712 0.048 -34.593 1.00 97.38 88 ALA A O 1
ATOM 732 N N . ARG A 1 89 ? 24.215 0.492 -32.455 1.00 96.50 89 ARG A N 1
ATOM 733 C CA . ARG A 1 89 ? 25.588 0.948 -32.751 1.00 96.50 89 ARG A CA 1
ATOM 734 C C . ARG A 1 89 ? 26.434 -0.142 -33.408 1.00 96.50 89 ARG A C 1
ATOM 736 O O . ARG A 1 89 ? 27.142 0.134 -34.367 1.00 96.50 89 ARG A O 1
ATOM 743 N N . ARG A 1 90 ? 26.362 -1.383 -32.913 1.00 96.38 90 ARG A N 1
ATOM 744 C CA . ARG A 1 90 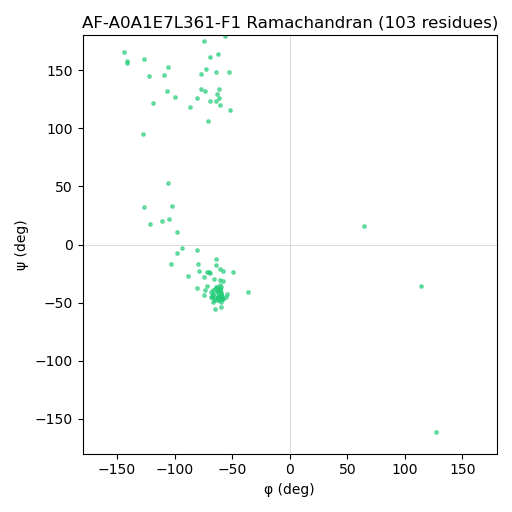? 27.093 -2.515 -33.508 1.00 96.38 90 ARG A CA 1
ATOM 745 C C . ARG A 1 90 ? 26.601 -2.841 -34.916 1.00 96.38 90 ARG A C 1
ATOM 747 O O . ARG A 1 90 ? 27.426 -3.158 -35.763 1.00 96.38 90 ARG A O 1
ATOM 754 N N . ALA A 1 91 ? 25.296 -2.760 -35.160 1.00 96.06 91 ALA A N 1
ATOM 755 C CA . ALA A 1 91 ? 24.721 -2.962 -36.485 1.00 96.06 91 ALA A CA 1
ATOM 756 C C . ALA A 1 91 ? 25.177 -1.871 -37.464 1.00 96.06 91 ALA A C 1
ATOM 758 O O . ALA A 1 91 ? 25.659 -2.200 -38.540 1.00 96.06 91 ALA A O 1
ATOM 759 N N . ALA A 1 92 ? 25.136 -0.599 -37.055 1.00 95.69 92 ALA A N 1
ATOM 760 C CA . ALA A 1 92 ? 25.611 0.516 -37.874 1.00 95.69 92 ALA A CA 1
ATOM 761 C C . ALA A 1 92 ? 27.101 0.384 -38.235 1.00 95.69 92 ALA A C 1
ATOM 763 O O . ALA A 1 92 ? 27.470 0.552 -39.389 1.00 95.69 92 ALA A O 1
ATOM 764 N N . LEU A 1 93 ? 27.954 0.004 -37.274 1.00 95.62 93 LEU A N 1
ATOM 765 C CA . LEU A 1 93 ? 29.378 -0.242 -37.542 1.00 95.62 93 LEU A CA 1
ATOM 766 C C . LEU A 1 93 ? 29.610 -1.417 -38.500 1.00 95.62 93 LEU A C 1
ATOM 768 O O . LEU A 1 93 ? 30.542 -1.378 -39.296 1.00 95.62 93 LEU A O 1
ATOM 772 N N . ARG A 1 94 ? 28.795 -2.476 -38.414 1.00 93.44 94 ARG A N 1
ATOM 773 C CA . ARG A 1 94 ? 28.864 -3.601 -39.358 1.00 93.44 94 ARG A CA 1
ATOM 774 C C . ARG A 1 94 ? 28.449 -3.171 -40.761 1.00 93.44 94 ARG A C 1
ATOM 776 O O . ARG A 1 94 ? 29.147 -3.531 -41.695 1.00 93.44 94 ARG A O 1
ATOM 783 N N . ALA A 1 95 ? 27.375 -2.391 -40.876 1.00 91.94 95 ALA A N 1
ATOM 784 C CA . ALA A 1 95 ? 26.884 -1.872 -42.149 1.00 91.94 95 ALA A CA 1
ATOM 785 C C . ALA A 1 95 ? 27.896 -0.934 -42.828 1.00 91.94 95 ALA A C 1
ATOM 787 O O . ALA A 1 95 ? 28.121 -1.048 -44.026 1.00 91.94 95 ALA A O 1
ATOM 788 N N . ALA A 1 96 ? 28.558 -0.060 -42.061 1.00 90.19 96 ALA A N 1
ATOM 789 C CA . ALA A 1 96 ? 29.623 0.793 -42.590 1.00 90.19 96 ALA A CA 1
ATOM 790 C C . ALA A 1 96 ? 30.790 -0.041 -43.151 1.00 90.19 96 ALA A C 1
ATOM 792 O O . ALA A 1 96 ? 31.197 0.147 -44.286 1.00 90.19 96 ALA A O 1
ATOM 793 N N . ARG A 1 97 ? 31.250 -1.052 -42.398 1.00 88.38 97 ARG A N 1
ATOM 794 C CA . ARG A 1 97 ? 32.348 -1.935 -42.832 1.00 88.38 97 ARG A CA 1
ATOM 795 C C . ARG A 1 97 ? 32.021 -2.803 -44.046 1.00 88.38 97 ARG A C 1
ATOM 797 O O . ARG A 1 97 ? 32.945 -3.216 -44.735 1.00 88.38 97 ARG A O 1
ATOM 804 N N . SER A 1 98 ? 30.757 -3.179 -44.248 1.00 81.75 98 SER A N 1
ATOM 805 C CA . SER A 1 98 ? 30.354 -3.902 -45.460 1.00 81.75 98 SER A CA 1
ATOM 806 C C . SER A 1 98 ? 30.319 -2.979 -46.673 1.00 81.75 98 SER A C 1
ATOM 808 O O . SER A 1 98 ? 30.793 -3.393 -47.719 1.00 81.75 98 SER A O 1
ATOM 810 N N . ALA A 1 99 ? 29.848 -1.737 -46.513 1.00 78.56 99 ALA A N 1
ATOM 811 C CA . ALA A 1 99 ? 29.855 -0.743 -47.588 1.00 78.56 99 ALA A CA 1
ATOM 812 C C . ALA A 1 99 ? 31.288 -0.405 -48.039 1.00 78.56 99 ALA A C 1
ATOM 814 O O . ALA A 1 99 ? 31.582 -0.469 -49.225 1.00 78.56 99 ALA A O 1
ATOM 815 N N . ASP A 1 100 ? 32.213 -0.197 -47.092 1.0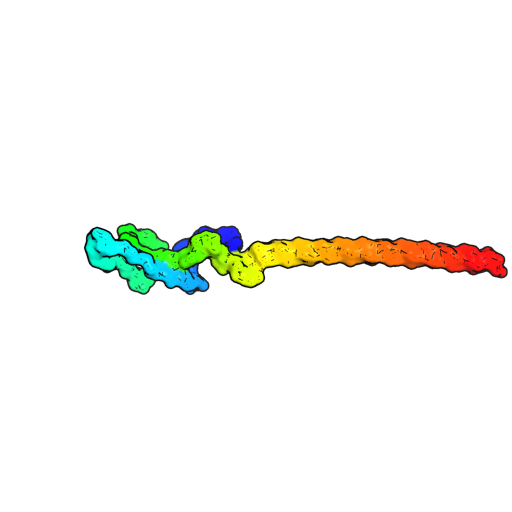0 73.81 100 ASP A N 1
ATOM 816 C CA . ASP A 1 100 ? 33.633 0.060 -47.397 1.00 73.81 100 ASP A CA 1
ATOM 817 C C . ASP A 1 100 ? 34.318 -1.098 -48.157 1.00 73.81 100 ASP A C 1
ATOM 819 O O . ASP A 1 100 ? 35.369 -0.909 -48.762 1.00 73.81 100 ASP A O 1
ATOM 823 N N . ARG A 1 101 ? 33.772 -2.322 -48.085 1.00 72.31 101 ARG A N 1
ATOM 824 C CA . ARG A 1 101 ? 34.318 -3.509 -48.762 1.00 72.31 101 ARG A CA 1
ATOM 825 C C . ARG A 1 101 ? 33.775 -3.679 -50.182 1.00 72.31 101 ARG A C 1
ATOM 827 O O . ARG A 1 101 ? 34.468 -4.273 -50.995 1.00 72.31 101 ARG A O 1
ATOM 834 N N . GLU A 1 102 ? 32.572 -3.185 -50.458 1.00 65.50 102 GLU A N 1
ATOM 835 C CA . GLU A 1 102 ? 31.959 -3.213 -51.794 1.00 65.50 102 GLU A CA 1
ATOM 836 C C . GLU A 1 102 ? 32.523 -2.117 -52.716 1.00 65.50 102 GLU A C 1
ATOM 838 O O . GLU A 1 102 ? 32.506 -2.298 -53.922 1.00 65.50 102 GLU A O 1
ATOM 843 N N . ASP A 1 103 ? 33.084 -1.031 -52.168 1.00 58.88 103 ASP A N 1
ATOM 844 C CA . ASP A 1 103 ? 33.725 0.053 -52.941 1.00 58.88 103 ASP A CA 1
ATOM 845 C C . ASP A 1 103 ? 35.175 -0.256 -53.394 1.00 58.88 103 ASP A C 1
ATOM 847 O O . ASP A 1 103 ? 35.799 0.561 -54.075 1.00 58.88 103 ASP A O 1
ATOM 851 N N . ILE A 1 104 ? 35.752 -1.396 -52.986 1.00 59.59 104 ILE A N 1
ATOM 852 C CA . ILE A 1 104 ? 37.145 -1.788 -53.301 1.00 59.59 104 ILE A CA 1
ATOM 853 C C . ILE A 1 104 ? 37.221 -2.862 -54.409 1.00 59.59 104 ILE A C 1
ATOM 855 O O . ILE A 1 104 ? 38.293 -3.030 -54.995 1.00 59.59 104 ILE A O 1
ATOM 859 N N . ASP A 1 105 ? 36.115 -3.549 -54.714 1.00 49.31 105 ASP A N 1
ATOM 860 C CA . ASP A 1 105 ? 35.984 -4.510 -55.830 1.00 49.31 105 ASP A CA 1
ATOM 861 C C . ASP A 1 105 ? 35.361 -3.843 -57.072 1.00 49.31 105 ASP A C 1
ATOM 863 O O . ASP A 1 105 ? 35.784 -4.186 -58.202 1.00 49.31 105 ASP A O 1
#

pLDDT: mean 79.95, std 15.64, range [48.16, 97.69]

Mean predicted aligned error: 13.4 Å

Solvent-accessible surface area (backbone atoms only — not comparable to full-atom values): 6293 Å² total; per-residue (Å²): 78,58,83,66,62,73,71,50,55,67,35,56,52,40,69,78,39,78,54,41,86,40,83,51,56,91,86,51,77,87,55,54,68,99,55,68,54,92,58,91,79,87,46,70,15,41,72,41,59,77,51,77,90,49,51,84,36,55,54,90,84,5,60,64,48,52,50,52,54,48,49,53,48,52,53,49,56,48,51,52,53,52,50,51,52,54,48,51,52,53,50,51,55,49,52,52,56,51,53,65,54,64,78,74,113

Secondary structure (DSSP, 8-state):
--HHHHSS-HHHHHHHS-EEEE---TTSS----SS--SS----SSEEEETTSSS-TT-STTSHHHHHHHHHHHHHHHHHHHHHHHHHHHHHHHHHHHHHHHHT--

Foldseek 3Di:
DPPVVVPDQQLVLVVVDPKDKDADCVPHDAPEDPGADSDDPVGPIHIDDPCPPPPPQPDCRRPVNVVVVVVVVVVVVVVVVVVVVVVVVVVVVVVVVVVVVVVVD